Protein AF-A0A1I4BFG3-F1 (afdb_monomer)

Structure (mmCIF, N/CA/C/O backbone):
data_AF-A0A1I4BFG3-F1
#
_entry.id   AF-A0A1I4BFG3-F1
#
loop_
_atom_site.group_PDB
_atom_site.id
_atom_site.type_symbol
_atom_site.label_atom_id
_atom_site.label_alt_id
_atom_site.label_comp_id
_atom_site.label_asym_id
_atom_site.label_entity_id
_atom_site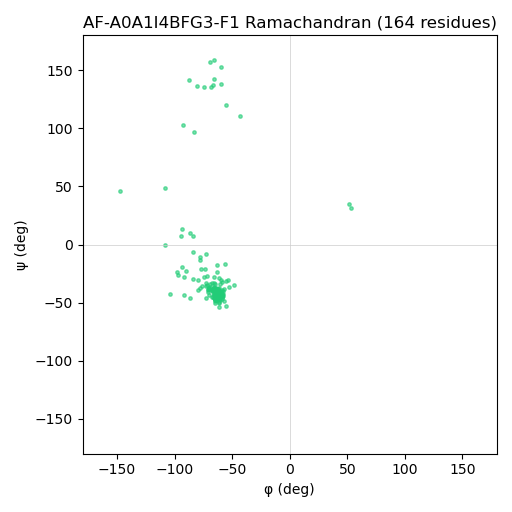.label_seq_id
_atom_site.pdbx_PDB_ins_code
_atom_site.Cartn_x
_atom_site.Cartn_y
_atom_site.Cartn_z
_atom_site.occupancy
_atom_site.B_iso_or_equiv
_atom_site.auth_seq_id
_atom_site.auth_comp_id
_atom_site.auth_asym_id
_atom_site.auth_atom_id
_atom_site.pdbx_PDB_model_num
ATOM 1 N N . MET A 1 1 ? -2.618 -0.989 -32.686 1.00 40.91 1 MET A N 1
ATOM 2 C CA . MET A 1 1 ? -2.581 -0.037 -31.549 1.00 40.91 1 MET A CA 1
ATOM 3 C C . MET A 1 1 ? -3.404 -0.470 -30.316 1.00 40.91 1 MET A C 1
ATOM 5 O O . MET A 1 1 ? -3.533 0.321 -29.397 1.00 40.91 1 MET A O 1
ATOM 9 N N . GLY A 1 2 ? -3.912 -1.712 -30.217 1.00 39.34 2 GLY A N 1
ATOM 10 C CA . GLY A 1 2 ? -4.729 -2.151 -29.061 1.00 39.34 2 GLY A CA 1
ATOM 11 C C . GLY A 1 2 ? -3.980 -2.844 -27.907 1.00 39.34 2 GLY A C 1
ATOM 12 O O . GLY A 1 2 ? -4.489 -2.885 -26.792 1.00 39.34 2 GLY A O 1
ATOM 13 N N . GLY A 1 3 ? -2.771 -3.372 -28.137 1.00 38.62 3 GLY A N 1
ATOM 14 C CA . GLY A 1 3 ? -2.054 -4.191 -27.142 1.00 38.62 3 GLY A CA 1
ATOM 15 C C . GLY A 1 3 ? -1.400 -3.405 -25.999 1.00 38.62 3 GLY A C 1
ATOM 16 O O . GLY A 1 3 ? -1.424 -3.846 -24.854 1.00 38.62 3 GLY A O 1
ATOM 17 N N . VAL A 1 4 ? -0.878 -2.206 -26.277 1.00 40.75 4 VAL A N 1
ATOM 18 C CA . VAL A 1 4 ? -0.156 -1.384 -25.283 1.00 40.75 4 VAL A CA 1
ATOM 19 C C . VAL A 1 4 ? -1.114 -0.794 -24.238 1.00 40.75 4 VAL A C 1
ATOM 21 O O . VAL A 1 4 ? -0.800 -0.756 -23.051 1.00 40.75 4 VAL A O 1
ATOM 24 N N . LEU A 1 5 ? -2.339 -0.441 -24.648 1.00 38.16 5 LEU A N 1
ATOM 25 C CA . LEU A 1 5 ? -3.401 0.023 -23.746 1.00 38.16 5 LEU A CA 1
ATOM 26 C C . LEU A 1 5 ? -3.901 -1.087 -22.804 1.00 38.16 5 LEU A C 1
ATOM 28 O O . LEU A 1 5 ? -4.255 -0.810 -21.657 1.00 38.16 5 LEU A O 1
ATOM 32 N N . CYS A 1 6 ? -3.904 -2.344 -23.260 1.00 37.91 6 CYS A N 1
ATOM 33 C CA . CYS A 1 6 ? -4.274 -3.494 -22.433 1.00 37.91 6 CYS A CA 1
ATOM 34 C C . CYS A 1 6 ? -3.196 -3.787 -21.375 1.00 37.91 6 CYS A C 1
ATOM 36 O O . CYS A 1 6 ? -3.518 -3.993 -20.204 1.00 37.91 6 CYS A O 1
ATOM 38 N N . PHE A 1 7 ? -1.917 -3.684 -21.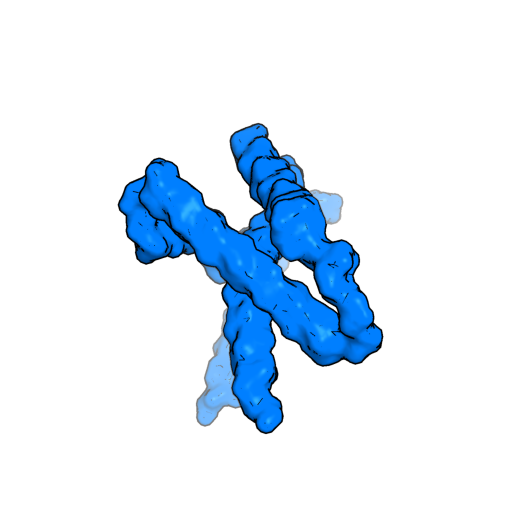756 1.00 39.81 7 PHE A N 1
ATOM 39 C CA . PHE A 1 7 ? -0.794 -3.845 -20.832 1.00 39.81 7 PHE A CA 1
ATOM 40 C C . PHE A 1 7 ? -0.773 -2.737 -19.769 1.00 39.81 7 PHE A C 1
ATOM 42 O O . PHE A 1 7 ? -0.700 -3.043 -18.584 1.00 39.81 7 PHE A O 1
ATOM 49 N N . CYS A 1 8 ? -0.966 -1.466 -20.154 1.00 39.00 8 CYS A N 1
ATOM 50 C CA . CYS A 1 8 ? -1.116 -0.364 -19.196 1.00 39.00 8 CYS A CA 1
ATOM 51 C C . CYS A 1 8 ? -2.294 -0.571 -18.235 1.00 39.00 8 CYS A C 1
ATOM 53 O O . CYS A 1 8 ? -2.152 -0.280 -17.054 1.00 39.00 8 CYS A O 1
ATOM 55 N N . ARG A 1 9 ? -3.438 -1.106 -18.687 1.00 37.53 9 ARG A N 1
ATOM 56 C CA . ARG A 1 9 ? -4.596 -1.376 -17.812 1.00 37.53 9 ARG A CA 1
ATOM 57 C C . ARG A 1 9 ? -4.331 -2.467 -16.776 1.00 37.53 9 ARG A C 1
ATOM 59 O O . ARG A 1 9 ? -4.752 -2.313 -15.632 1.00 37.53 9 ARG A O 1
ATOM 66 N N . ILE A 1 10 ? -3.629 -3.536 -17.145 1.00 44.56 10 ILE A N 1
ATOM 67 C CA . ILE A 1 10 ? -3.244 -4.607 -16.212 1.00 44.56 10 ILE A CA 1
ATOM 68 C C . ILE A 1 10 ? -2.178 -4.094 -15.241 1.00 44.56 10 ILE A C 1
ATOM 70 O O . ILE A 1 10 ? -2.296 -4.295 -14.036 1.00 44.56 10 ILE A O 1
ATOM 74 N N . PHE A 1 11 ? -1.188 -3.355 -15.748 1.00 45.22 11 PHE A N 1
ATOM 75 C CA . PHE A 1 11 ? -0.108 -2.797 -14.941 1.00 45.22 11 PHE A CA 1
ATOM 76 C C . PHE A 1 11 ? -0.616 -1.769 -13.931 1.00 45.22 11 PHE A C 1
ATOM 78 O O . PHE A 1 11 ? -0.283 -1.840 -12.752 1.00 45.22 11 PHE A O 1
ATOM 85 N N . ILE A 1 12 ? -1.501 -0.871 -14.369 1.00 44.28 12 ILE A N 1
ATOM 86 C CA . ILE A 1 12 ? -2.215 0.060 -13.498 1.00 44.28 12 ILE A CA 1
ATOM 87 C C . ILE A 1 12 ? -3.098 -0.711 -12.524 1.00 44.28 12 ILE A C 1
ATOM 89 O O . ILE A 1 12 ? -3.126 -0.334 -11.372 1.00 44.28 12 ILE A O 1
ATOM 93 N N . SER A 1 13 ? -3.758 -1.805 -12.906 1.00 36.47 13 SER A N 1
ATOM 94 C CA . SER A 1 13 ? -4.603 -2.561 -11.969 1.00 36.47 13 SER A CA 1
ATOM 95 C C . SER A 1 13 ? -3.805 -3.311 -10.898 1.00 36.47 13 SER A C 1
ATOM 97 O O . SER A 1 13 ? -4.237 -3.327 -9.755 1.00 36.47 13 SER A O 1
ATOM 99 N N . VAL A 1 14 ? -2.635 -3.880 -11.212 1.00 44.69 14 VAL A N 1
ATOM 100 C CA . VAL A 1 14 ? -1.771 -4.591 -10.240 1.00 44.69 14 VAL A CA 1
ATOM 101 C C . VAL A 1 14 ? -0.954 -3.614 -9.388 1.00 44.69 14 VAL A C 1
ATOM 103 O O . VAL A 1 14 ? -0.813 -3.803 -8.175 1.00 44.69 14 VAL A O 1
ATOM 106 N N . PHE A 1 15 ? -0.458 -2.534 -9.998 1.00 45.94 15 PHE A N 1
ATOM 107 C CA . PHE A 1 15 ? 0.198 -1.444 -9.282 1.00 45.94 15 PHE A CA 1
ATOM 108 C C . PHE A 1 15 ? -0.806 -0.705 -8.398 1.00 45.94 15 PHE A C 1
ATOM 110 O O . PHE A 1 15 ? -0.526 -0.515 -7.223 1.00 45.94 15 PHE A O 1
ATOM 117 N N . LEU A 1 16 ? -2.006 -0.383 -8.903 1.00 42.09 16 LEU A N 1
ATOM 118 C CA . LEU A 1 16 ? -3.104 0.147 -8.094 1.00 42.09 16 LEU A CA 1
ATOM 119 C C . LEU A 1 16 ? -3.612 -0.874 -7.095 1.00 42.09 16 LEU A C 1
ATOM 121 O O . LEU A 1 16 ? -4.093 -0.430 -6.080 1.00 42.09 16 LEU A O 1
ATOM 125 N N . PHE A 1 17 ? -3.533 -2.189 -7.297 1.00 44.03 17 PHE A N 1
ATOM 126 C CA . PHE A 1 17 ? -3.917 -3.135 -6.244 1.00 44.03 17 PHE A CA 1
ATOM 127 C C . PHE A 1 17 ? -2.962 -3.005 -5.054 1.00 44.03 17 PHE A C 1
ATOM 129 O O . PHE A 1 17 ? -3.414 -2.758 -3.942 1.00 44.03 17 PHE A O 1
ATOM 136 N N . ASN A 1 18 ? -1.646 -3.004 -5.294 1.00 46.97 18 ASN A N 1
ATOM 137 C CA . ASN A 1 18 ? -0.654 -2.694 -4.256 1.00 46.97 18 ASN A CA 1
ATOM 138 C C . ASN A 1 18 ? -0.849 -1.282 -3.679 1.00 46.97 18 ASN A C 1
ATOM 140 O O . ASN A 1 18 ? -0.807 -1.092 -2.468 1.00 46.97 18 ASN A O 1
ATOM 144 N N . PHE A 1 19 ? -1.143 -0.292 -4.524 1.00 46.62 19 PHE A N 1
ATOM 145 C CA . PHE A 1 19 ? -1.383 1.084 -4.098 1.00 46.62 19 PHE A CA 1
ATOM 146 C C . PHE A 1 19 ? -2.720 1.254 -3.368 1.00 46.62 19 PHE A C 1
ATOM 148 O O . PHE A 1 19 ? -2.833 2.134 -2.537 1.00 46.62 19 PHE A O 1
ATOM 155 N N . LYS A 1 20 ? -3.727 0.419 -3.627 1.00 41.00 20 LYS A N 1
ATOM 156 C CA . LYS A 1 20 ? -5.062 0.427 -3.011 1.00 41.00 20 LYS A CA 1
ATOM 157 C C . LYS A 1 20 ? -5.047 -0.327 -1.688 1.00 41.00 20 LYS A C 1
ATOM 159 O O . LYS A 1 20 ? -5.734 0.091 -0.771 1.00 41.00 20 LYS A O 1
ATOM 164 N N . VAL A 1 21 ? -4.184 -1.334 -1.544 1.00 50.22 21 VAL A N 1
ATOM 165 C CA . VAL A 1 21 ? -3.780 -1.907 -0.248 1.00 50.22 21 VAL A CA 1
ATOM 166 C C . VAL A 1 21 ? -3.049 -0.854 0.597 1.00 50.22 21 VAL A C 1
ATOM 168 O O . VAL A 1 21 ? -3.379 -0.654 1.767 1.00 50.22 21 VAL A O 1
ATOM 171 N N . VAL A 1 22 ? -2.121 -0.098 -0.005 1.00 51.59 22 VAL A N 1
ATOM 172 C CA . VAL A 1 22 ? -1.448 1.030 0.664 1.00 51.59 22 VAL A CA 1
ATOM 173 C C . VAL A 1 22 ? -2.437 2.154 0.995 1.00 51.59 22 VAL A C 1
ATOM 175 O O . VAL A 1 22 ? -2.426 2.643 2.118 1.00 51.59 22 VAL A O 1
ATOM 178 N N . ILE A 1 23 ? -3.341 2.525 0.082 1.00 46.62 23 ILE A N 1
ATOM 179 C CA . ILE A 1 23 ? -4.373 3.544 0.315 1.00 46.62 23 ILE A CA 1
ATOM 180 C C . ILE A 1 23 ? -5.366 3.068 1.373 1.00 46.62 23 ILE A C 1
ATOM 182 O O . ILE A 1 23 ? -5.718 3.874 2.212 1.00 46.62 23 ILE A O 1
ATOM 186 N N . SER A 1 24 ? -5.771 1.796 1.416 1.00 46.78 24 SER A N 1
ATOM 187 C CA . SER A 1 24 ? -6.646 1.270 2.478 1.00 46.78 24 SER A CA 1
ATOM 188 C C . SER A 1 24 ? -5.968 1.348 3.856 1.00 46.78 24 SER A C 1
ATOM 190 O O . SER A 1 24 ? -6.569 1.802 4.829 1.00 46.78 24 SER A O 1
ATOM 192 N N . THR A 1 25 ? -4.655 1.086 3.922 1.00 49.00 25 THR A N 1
ATOM 193 C CA . THR A 1 25 ? -3.837 1.349 5.126 1.00 49.00 25 THR A CA 1
ATOM 194 C C . THR A 1 25 ? -3.757 2.856 5.451 1.00 49.00 25 THR A C 1
ATOM 196 O O . THR A 1 25 ? -3.757 3.253 6.613 1.00 49.00 25 THR A O 1
ATOM 199 N N . VAL A 1 26 ? -3.743 3.728 4.435 1.00 46.34 26 VAL A N 1
ATOM 200 C CA . VAL A 1 26 ? -3.819 5.194 4.590 1.00 46.34 26 VAL A CA 1
ATOM 201 C C . VAL A 1 26 ? -5.244 5.681 4.901 1.00 46.34 26 VAL A C 1
ATOM 203 O O . VAL A 1 26 ? -5.403 6.751 5.466 1.00 46.34 26 VAL A O 1
ATOM 206 N N . VAL A 1 27 ? -6.302 4.929 4.609 1.00 45.25 27 VAL A N 1
ATOM 207 C CA . VAL A 1 27 ? -7.666 5.279 5.031 1.00 45.25 27 VAL A CA 1
ATOM 208 C C . VAL A 1 27 ? -7.851 4.929 6.508 1.00 45.25 27 VAL A C 1
ATOM 210 O O . VAL A 1 27 ? -8.374 5.763 7.243 1.00 45.25 27 VAL A O 1
ATOM 213 N N . LYS A 1 28 ? -7.274 3.812 6.992 1.00 48.25 28 LYS A N 1
ATOM 214 C CA . LYS A 1 28 ? -7.094 3.570 8.443 1.00 48.25 28 LYS A CA 1
ATOM 215 C C . LYS A 1 28 ? -6.352 4.727 9.137 1.00 48.25 28 LYS A C 1
ATOM 217 O O . LYS A 1 28 ? -6.652 5.053 10.278 1.00 48.25 28 LYS A O 1
ATOM 222 N N . LYS A 1 29 ? -5.452 5.423 8.429 1.00 45.56 29 LYS A N 1
ATOM 223 C CA . LYS A 1 29 ? -4.735 6.621 8.912 1.00 45.56 29 LYS A CA 1
ATOM 224 C C . LYS A 1 29 ? -5.645 7.819 9.222 1.00 45.56 29 LYS A C 1
ATOM 226 O O . LYS A 1 29 ? -5.199 8.716 9.916 1.00 45.56 29 LYS A O 1
ATOM 231 N N . TYR A 1 30 ? -6.892 7.901 8.756 1.00 46.81 30 TYR A N 1
ATOM 232 C CA . TYR A 1 30 ? -7.775 8.986 9.227 1.00 46.81 30 TYR A CA 1
ATOM 233 C C . TYR A 1 30 ? -8.256 8.773 10.674 1.00 46.81 30 TYR A C 1
ATOM 235 O O . TYR A 1 30 ? -8.777 9.703 11.280 1.00 46.81 30 TYR A O 1
ATOM 243 N N . LEU A 1 31 ? -7.974 7.603 11.258 1.00 50.06 31 LEU A N 1
ATOM 244 C CA . LEU A 1 31 ? -8.133 7.285 12.675 1.00 50.06 31 LEU A CA 1
ATOM 245 C C . LEU A 1 31 ? -6.751 7.178 13.366 1.00 50.06 31 LEU A C 1
ATOM 247 O O . LEU A 1 31 ? -6.456 6.204 14.046 1.00 50.06 31 LEU A O 1
ATOM 251 N N . ILE A 1 32 ? -5.856 8.161 13.169 1.00 51.09 32 ILE A N 1
ATOM 252 C CA . ILE A 1 32 ? -4.486 8.195 13.753 1.00 51.09 32 ILE A CA 1
ATOM 253 C C . ILE A 1 32 ? -4.465 8.084 15.293 1.00 51.09 32 ILE A C 1
ATOM 255 O O . ILE A 1 32 ? -3.421 7.801 15.874 1.00 51.09 32 ILE A O 1
ATOM 259 N N . ILE A 1 33 ? -5.587 8.314 15.971 1.00 56.75 33 ILE A N 1
ATOM 260 C CA . ILE A 1 33 ? -5.613 8.610 17.409 1.00 56.75 33 ILE A CA 1
ATOM 261 C C . ILE A 1 33 ? -5.432 7.343 18.280 1.00 56.75 33 ILE A C 1
ATOM 263 O O . ILE A 1 33 ? -5.180 7.461 19.474 1.00 56.75 33 ILE A O 1
ATOM 267 N N . SER A 1 34 ? -5.486 6.132 17.707 1.00 62.09 34 SER A N 1
ATOM 268 C CA . SER A 1 34 ? -5.426 4.877 18.480 1.00 62.09 34 SER A CA 1
ATOM 269 C C . SER A 1 34 ? -4.736 3.707 17.755 1.00 62.09 34 SER A C 1
ATOM 271 O O . SER A 1 34 ? -5.279 2.604 17.720 1.00 62.09 34 SER A O 1
ATOM 273 N N . LEU A 1 35 ? -3.573 3.926 17.134 1.00 68.75 35 LEU A N 1
ATOM 274 C CA . LEU A 1 35 ? -2.762 2.825 16.582 1.00 68.75 35 LEU A CA 1
ATOM 275 C C . LEU A 1 35 ? -1.820 2.269 17.652 1.00 68.75 35 LEU A C 1
ATOM 277 O O . LEU A 1 35 ? -1.245 3.041 18.423 1.00 68.75 35 LEU A O 1
ATOM 281 N N . SER A 1 36 ? -1.629 0.948 17.677 1.00 79.81 36 SER A N 1
ATOM 282 C CA . SER A 1 36 ? -0.622 0.337 18.553 1.00 79.81 36 SER A CA 1
ATOM 283 C C . SER A 1 36 ? 0.798 0.675 18.076 1.00 79.81 36 SER A C 1
ATOM 285 O O . SER A 1 36 ? 1.023 0.982 16.900 1.00 79.81 36 SER A O 1
ATOM 287 N N . GLU A 1 37 ? 1.787 0.610 18.973 1.00 83.25 37 GLU A N 1
ATOM 288 C CA . GLU A 1 37 ? 3.192 0.873 18.624 1.00 83.25 37 GLU A CA 1
ATOM 289 C C . GLU A 1 37 ? 3.686 -0.053 17.499 1.00 83.25 37 GLU A C 1
ATOM 291 O O . GLU A 1 37 ? 4.387 0.380 16.579 1.00 83.25 37 GLU A O 1
ATOM 296 N N . GLU A 1 38 ? 3.258 -1.315 17.509 1.00 81.69 38 GLU A N 1
ATOM 297 C CA . GLU A 1 38 ? 3.584 -2.290 16.471 1.00 81.69 38 GLU A CA 1
ATOM 298 C C . GLU A 1 38 ? 2.986 -1.911 15.112 1.00 81.69 38 GLU A C 1
ATOM 300 O O . GLU A 1 38 ? 3.674 -1.998 14.091 1.00 81.69 38 GLU A O 1
ATOM 305 N N . GLU A 1 39 ? 1.731 -1.459 15.075 1.00 76.75 39 GLU A N 1
ATOM 306 C CA . GLU A 1 39 ? 1.066 -1.032 13.838 1.00 76.75 39 GLU A CA 1
ATOM 307 C C . GLU A 1 39 ? 1.732 0.213 13.241 1.00 76.75 39 GLU A C 1
ATOM 309 O O . GLU A 1 39 ? 1.882 0.330 12.015 1.00 76.75 39 GLU A O 1
ATOM 314 N N . ILE A 1 40 ? 2.196 1.123 14.102 1.00 80.75 40 ILE A N 1
ATOM 315 C CA . ILE A 1 40 ? 2.978 2.294 13.705 1.00 80.75 40 ILE A CA 1
ATOM 316 C C . ILE A 1 40 ? 4.276 1.839 13.028 1.00 80.75 40 ILE A C 1
ATOM 318 O O . ILE A 1 40 ? 4.539 2.227 11.884 1.00 80.75 40 ILE A O 1
ATOM 322 N N . ILE A 1 41 ? 5.064 0.975 13.678 1.00 84.25 41 ILE A N 1
ATOM 323 C CA . ILE A 1 41 ? 6.337 0.470 13.136 1.00 84.25 41 ILE A CA 1
ATOM 324 C C . ILE A 1 41 ? 6.120 -0.248 11.796 1.00 84.25 41 ILE A C 1
ATOM 326 O O . ILE A 1 41 ? 6.839 0.014 10.826 1.00 84.25 41 ILE A O 1
ATOM 330 N N . GLN A 1 42 ? 5.097 -1.101 11.695 1.00 79.75 42 GLN A N 1
ATOM 331 C CA . GLN A 1 42 ? 4.763 -1.803 10.452 1.00 79.75 42 GLN A CA 1
ATOM 332 C C . GLN A 1 42 ? 4.389 -0.835 9.323 1.00 79.75 42 GLN A C 1
ATOM 334 O O . GLN A 1 42 ? 4.841 -0.995 8.185 1.00 79.75 42 GLN A O 1
ATOM 339 N N . THR A 1 43 ? 3.604 0.200 9.626 1.00 76.81 43 THR A N 1
ATOM 340 C CA . THR A 1 43 ? 3.211 1.229 8.654 1.00 76.81 43 THR A CA 1
ATOM 341 C C . THR A 1 43 ? 4.423 2.006 8.140 1.00 76.81 43 THR A C 1
ATOM 343 O O . THR A 1 43 ? 4.553 2.238 6.932 1.00 76.81 43 THR A O 1
ATOM 346 N N . TYR A 1 44 ? 5.357 2.357 9.027 1.00 81.44 44 TYR A N 1
ATOM 347 C CA . TYR A 1 44 ? 6.616 2.992 8.636 1.00 81.44 44 TYR A CA 1
ATOM 348 C C . TYR A 1 44 ? 7.487 2.078 7.769 1.00 81.44 44 TYR A C 1
ATOM 350 O O . TYR A 1 44 ? 8.027 2.540 6.760 1.00 81.44 44 TYR A O 1
ATOM 358 N N . GLY A 1 45 ? 7.560 0.785 8.091 1.00 78.44 45 GLY A N 1
ATOM 359 C CA . GLY A 1 45 ? 8.247 -0.209 7.264 1.00 78.44 45 GLY A CA 1
ATOM 360 C C . GLY A 1 45 ? 7.665 -0.300 5.849 1.00 78.44 45 GLY A C 1
ATOM 361 O O . GLY A 1 45 ? 8.406 -0.252 4.865 1.00 78.44 45 GLY A O 1
ATOM 362 N N . LYS A 1 46 ? 6.330 -0.336 5.721 1.00 77.44 46 LYS A N 1
ATOM 363 C CA . LYS A 1 46 ? 5.637 -0.340 4.418 1.00 77.44 46 LYS A CA 1
ATOM 364 C C . LYS A 1 46 ? 5.949 0.912 3.592 1.00 77.44 46 LYS A C 1
ATOM 366 O O . LYS A 1 46 ? 6.205 0.796 2.395 1.00 77.44 46 LYS A O 1
ATOM 371 N N . ARG A 1 47 ? 5.983 2.098 4.214 1.00 81.88 47 ARG A N 1
ATOM 372 C CA . ARG A 1 47 ? 6.362 3.353 3.537 1.00 81.88 47 ARG A CA 1
ATOM 373 C C . ARG A 1 47 ? 7.809 3.313 3.050 1.00 81.88 47 ARG A C 1
ATOM 375 O O . ARG A 1 47 ? 8.074 3.638 1.896 1.00 81.88 47 ARG A O 1
ATOM 382 N N . TRP A 1 48 ? 8.730 2.896 3.915 1.00 88.56 48 TRP A N 1
ATOM 383 C CA . TRP A 1 48 ? 10.152 2.819 3.586 1.00 88.56 48 TRP A CA 1
ATOM 384 C C . TRP A 1 48 ? 10.427 1.853 2.428 1.00 88.56 48 TRP A C 1
ATOM 386 O O . TRP A 1 48 ? 11.227 2.151 1.543 1.00 88.56 48 TRP A O 1
ATOM 396 N N . ASN A 1 49 ? 9.705 0.731 2.359 1.00 78.19 49 ASN A N 1
ATOM 397 C CA . ASN A 1 49 ? 9.826 -0.216 1.249 1.00 78.19 49 ASN A CA 1
ATOM 398 C C . ASN A 1 49 ? 9.521 0.415 -0.120 1.00 78.19 49 ASN A C 1
ATOM 400 O O . ASN A 1 49 ? 10.150 0.044 -1.111 1.00 78.19 49 ASN A O 1
ATOM 404 N N . ILE A 1 50 ? 8.623 1.405 -0.190 1.00 83.31 50 ILE A N 1
ATOM 405 C CA . ILE A 1 50 ? 8.355 2.156 -1.430 1.00 83.31 50 ILE A CA 1
ATOM 406 C C . ILE A 1 50 ? 9.586 2.981 -1.838 1.00 83.31 50 ILE A C 1
ATOM 408 O O . ILE A 1 50 ? 9.935 3.046 -3.018 1.00 83.31 50 ILE A O 1
ATOM 412 N N . GLU A 1 51 ? 10.289 3.582 -0.879 1.00 86.88 51 GLU A N 1
ATOM 413 C CA . GLU A 1 51 ? 11.529 4.314 -1.154 1.00 86.88 51 GLU A CA 1
ATOM 414 C C . GLU A 1 51 ? 12.632 3.372 -1.646 1.00 86.88 51 GLU A C 1
ATOM 416 O O . GLU A 1 51 ? 13.315 3.675 -2.628 1.00 86.88 51 GLU A O 1
ATOM 421 N N . VAL A 1 52 ? 12.765 2.197 -1.023 1.00 86.44 52 VAL A N 1
ATOM 422 C CA . VAL A 1 52 ? 13.704 1.153 -1.458 1.00 86.44 52 VAL A CA 1
ATOM 423 C C . VAL A 1 52 ? 13.375 0.678 -2.878 1.00 86.44 52 VAL A C 1
ATOM 425 O O . VAL A 1 52 ? 14.284 0.569 -3.701 1.00 86.44 52 VAL A O 1
ATOM 428 N N . PHE A 1 53 ? 12.094 0.488 -3.210 1.00 86.12 53 PHE A N 1
ATOM 429 C CA . PHE A 1 53 ? 11.645 0.188 -4.574 1.00 86.12 53 PHE A CA 1
ATOM 430 C C . PHE A 1 53 ? 12.129 1.241 -5.579 1.00 86.12 53 PHE A C 1
ATOM 432 O O . PHE A 1 53 ? 12.786 0.904 -6.570 1.00 86.12 53 PHE A O 1
ATOM 439 N N . PHE A 1 54 ? 11.871 2.526 -5.315 1.00 86.69 54 PHE A N 1
ATOM 440 C CA . PHE A 1 54 ? 12.306 3.596 -6.214 1.00 86.69 54 PHE A CA 1
ATOM 441 C C . PHE A 1 54 ? 13.829 3.728 -6.273 1.00 86.69 54 PHE A C 1
ATOM 443 O O . PHE A 1 54 ? 14.373 4.037 -7.336 1.00 86.69 54 PHE A O 1
ATOM 450 N N . LYS A 1 55 ? 14.534 3.457 -5.171 1.00 89.88 55 LYS A N 1
ATOM 451 C CA . LYS A 1 55 ? 15.999 3.419 -5.140 1.00 89.88 55 LYS A CA 1
ATOM 452 C C . LYS A 1 55 ? 16.534 2.333 -6.071 1.00 89.88 55 LYS A C 1
ATOM 454 O O . LYS A 1 55 ? 17.430 2.621 -6.864 1.00 89.88 55 LYS A O 1
ATOM 459 N N . ILE A 1 56 ? 15.975 1.124 -6.028 1.00 89.44 56 ILE A N 1
ATOM 460 C CA . ILE A 1 56 ? 16.376 0.008 -6.900 1.00 89.44 56 ILE A CA 1
ATOM 461 C C . ILE A 1 56 ? 16.060 0.335 -8.362 1.00 89.44 56 ILE A C 1
ATOM 463 O O . ILE A 1 56 ? 16.942 0.228 -9.213 1.00 89.44 56 ILE A O 1
ATOM 467 N N . CYS A 1 57 ? 14.854 0.826 -8.655 1.00 89.62 57 CYS A N 1
ATOM 468 C CA . CYS A 1 57 ? 14.470 1.177 -10.023 1.00 89.62 57 CYS A CA 1
ATOM 469 C C . CYS A 1 57 ? 15.388 2.246 -10.634 1.00 89.62 57 CYS A C 1
ATOM 471 O O . CYS A 1 57 ? 15.818 2.116 -11.778 1.00 89.62 57 CYS A O 1
ATOM 473 N N . LYS A 1 58 ? 15.736 3.292 -9.875 1.00 88.44 58 LYS A N 1
ATOM 474 C CA . LYS A 1 58 ? 16.613 4.368 -10.363 1.00 88.44 58 LYS A CA 1
ATOM 475 C C . LYS A 1 58 ? 18.072 3.936 -10.489 1.00 88.44 58 LYS A C 1
ATOM 477 O O . LYS A 1 58 ? 18.701 4.251 -11.493 1.00 88.44 58 LYS A O 1
ATOM 482 N N . SER A 1 59 ? 18.612 3.258 -9.475 1.00 87.81 59 SER A N 1
ATOM 483 C CA . SER A 1 59 ? 20.050 2.956 -9.405 1.00 87.81 59 SER A CA 1
ATOM 484 C C . SER A 1 59 ? 20.442 1.673 -10.135 1.00 87.81 59 SER A C 1
ATOM 486 O O . SER A 1 59 ? 21.411 1.683 -10.886 1.00 87.81 59 SER A O 1
ATOM 488 N N . GLN A 1 60 ? 19.690 0.587 -9.942 1.00 87.06 60 GLN A N 1
ATOM 489 C CA . GLN A 1 60 ? 20.033 -0.742 -10.462 1.00 87.06 60 GLN A CA 1
ATOM 490 C C . GLN A 1 60 ? 19.415 -0.980 -11.838 1.00 87.06 60 GLN A C 1
ATOM 492 O O . GLN A 1 60 ? 20.085 -1.459 -12.745 1.00 87.06 60 GLN A O 1
ATOM 497 N N . LEU A 1 61 ? 18.146 -0.595 -12.007 1.00 87.31 61 LEU A N 1
ATOM 498 C CA . LEU A 1 61 ? 17.414 -0.756 -13.270 1.00 87.31 61 LEU A CA 1
ATOM 499 C C . LEU A 1 61 ? 17.460 0.497 -14.155 1.00 87.31 61 LEU A C 1
ATOM 501 O O . LEU A 1 61 ? 16.785 0.548 -15.178 1.00 87.31 61 LEU A O 1
ATOM 505 N N . LYS A 1 62 ? 18.256 1.503 -13.760 1.00 87.12 62 LYS A N 1
ATOM 506 C CA . LYS A 1 62 ? 18.606 2.684 -14.564 1.00 87.12 62 LYS A CA 1
ATOM 507 C C . LYS A 1 62 ? 17.414 3.428 -15.178 1.00 87.12 62 LYS A C 1
ATOM 509 O O . LYS A 1 62 ? 17.538 4.039 -16.241 1.00 87.12 62 LYS A O 1
ATOM 514 N N . LEU A 1 63 ? 16.296 3.468 -14.451 1.00 84.75 63 LEU A N 1
ATOM 515 C CA . LEU A 1 63 ? 15.045 4.110 -14.871 1.00 84.75 63 LEU A CA 1
ATOM 516 C C . LEU A 1 63 ? 15.236 5.536 -15.420 1.00 84.75 63 LEU A C 1
ATOM 518 O O . LEU A 1 63 ? 14.507 5.973 -16.303 1.00 84.75 63 LEU A O 1
ATOM 522 N N . THR A 1 64 ? 16.195 6.287 -14.870 1.00 79.62 64 THR A N 1
ATOM 523 C CA . THR A 1 64 ? 16.446 7.687 -15.244 1.00 79.62 64 THR A CA 1
ATOM 524 C C . THR A 1 64 ? 17.573 7.850 -16.266 1.00 79.62 64 THR A C 1
ATOM 526 O O . THR A 1 64 ? 17.579 8.835 -16.996 1.00 79.62 64 THR A O 1
ATOM 529 N N . SER A 1 65 ? 18.538 6.929 -16.332 1.00 77.12 65 SER A N 1
ATOM 530 C CA . SER A 1 65 ? 19.750 7.115 -17.143 1.00 77.12 65 SER A CA 1
ATOM 531 C C . SER A 1 65 ? 19.701 6.442 -18.518 1.00 77.12 65 SER A C 1
ATOM 533 O O . SER A 1 65 ? 20.401 6.901 -19.423 1.00 77.12 65 SER A O 1
ATOM 535 N N . GLU A 1 66 ? 18.883 5.400 -18.712 1.00 76.56 66 GLU A N 1
ATOM 536 C CA . GLU A 1 66 ? 18.795 4.688 -20.000 1.00 76.56 66 GLU A CA 1
ATOM 537 C C . GLU A 1 66 ? 17.715 5.234 -20.945 1.00 76.56 66 GLU A C 1
ATOM 539 O O . GLU A 1 66 ? 17.882 5.188 -22.166 1.00 76.56 66 GLU A O 1
ATOM 544 N N . CYS A 1 67 ? 16.636 5.822 -20.424 1.00 77.12 67 CYS A N 1
ATOM 545 C CA . CYS A 1 67 ? 15.578 6.377 -21.263 1.00 77.12 67 CYS A CA 1
ATOM 546 C C . CYS A 1 67 ? 15.914 7.792 -21.748 1.00 77.12 67 CYS A C 1
ATOM 548 O O . CYS A 1 67 ? 15.642 8.780 -21.072 1.00 77.12 67 CYS A O 1
ATOM 550 N N . ARG A 1 68 ? 16.454 7.896 -22.967 1.00 80.81 68 ARG A N 1
ATOM 551 C CA . ARG A 1 68 ? 16.647 9.174 -23.688 1.00 80.81 68 ARG A CA 1
ATOM 552 C C . ARG A 1 68 ? 15.488 9.521 -24.627 1.00 80.81 68 ARG A C 1
ATOM 554 O O . ARG A 1 68 ? 15.631 10.366 -25.507 1.00 80.81 68 ARG A O 1
ATOM 561 N N . ALA A 1 69 ? 14.364 8.821 -24.498 1.00 81.56 69 ALA A N 1
ATOM 562 C CA . ALA A 1 69 ? 13.212 9.049 -25.352 1.00 81.56 69 ALA A CA 1
ATOM 563 C C . ALA A 1 69 ? 12.577 10.415 -25.055 1.00 81.56 69 ALA A C 1
ATOM 565 O O .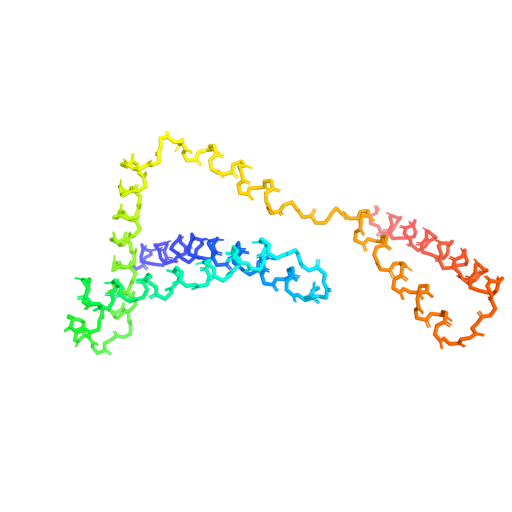 ALA A 1 69 ? 12.377 10.780 -23.900 1.00 81.56 69 ALA A O 1
ATOM 566 N N . ILE A 1 70 ? 12.245 11.150 -26.118 1.00 81.94 70 ILE A N 1
ATOM 567 C CA . ILE A 1 70 ? 11.564 12.452 -26.041 1.00 81.94 70 ILE A CA 1
ATOM 568 C C . ILE A 1 70 ? 10.036 12.262 -26.077 1.00 81.94 70 ILE A C 1
ATOM 570 O O . ILE A 1 70 ? 9.288 13.109 -25.597 1.00 81.94 70 ILE A O 1
ATOM 574 N N . SER A 1 71 ? 9.554 11.139 -26.624 1.00 88.19 71 SER A N 1
ATOM 575 C CA . SER A 1 71 ? 8.125 10.833 -26.695 1.00 88.19 71 SER A CA 1
ATOM 576 C C . SER A 1 71 ? 7.587 10.283 -25.372 1.00 88.19 71 SER A C 1
ATOM 578 O O . SER A 1 71 ? 8.181 9.396 -24.752 1.00 88.19 71 SER A O 1
ATOM 580 N N . TYR A 1 72 ? 6.414 10.779 -24.969 1.00 85.00 72 TYR A N 1
ATOM 581 C CA . TYR A 1 72 ? 5.738 10.346 -23.744 1.00 85.00 72 TYR A CA 1
ATOM 582 C C . TYR A 1 72 ? 5.401 8.851 -23.760 1.00 85.00 72 TYR A C 1
ATOM 584 O O . TYR A 1 72 ? 5.667 8.171 -22.775 1.00 85.00 72 TYR A O 1
ATOM 592 N N . ASP A 1 73 ? 4.928 8.309 -24.886 1.00 85.50 73 ASP A N 1
ATOM 593 C CA . ASP A 1 73 ? 4.593 6.881 -25.002 1.00 85.50 73 ASP A CA 1
ATOM 594 C C . ASP A 1 73 ? 5.802 5.972 -24.761 1.00 85.50 73 ASP A C 1
ATOM 596 O O . ASP A 1 73 ? 5.699 4.951 -24.079 1.00 85.50 73 ASP A O 1
ATOM 600 N N . ALA A 1 74 ? 6.971 6.351 -25.285 1.00 85.94 74 ALA A N 1
ATOM 601 C CA . ALA A 1 74 ? 8.198 5.589 -25.087 1.00 85.94 74 ALA A CA 1
ATOM 602 C C . ALA A 1 74 ? 8.689 5.682 -23.637 1.00 85.94 74 ALA A C 1
ATOM 604 O O . ALA A 1 74 ? 9.141 4.684 -23.077 1.00 85.94 74 ALA A O 1
ATOM 605 N N . MET A 1 75 ? 8.549 6.851 -23.004 1.00 85.62 75 MET A N 1
ATOM 606 C CA . MET A 1 75 ? 8.879 7.033 -21.592 1.00 85.62 75 MET A CA 1
ATOM 607 C C . MET A 1 75 ? 7.952 6.207 -20.689 1.00 85.62 75 MET A C 1
ATOM 609 O O . MET A 1 75 ? 8.424 5.508 -19.794 1.00 85.62 75 MET A O 1
ATOM 613 N N . THR A 1 76 ? 6.644 6.211 -20.954 1.00 86.00 76 THR A N 1
ATOM 614 C CA . THR A 1 76 ? 5.672 5.386 -20.225 1.00 86.00 76 THR A CA 1
ATOM 615 C C . THR A 1 76 ? 5.940 3.895 -20.422 1.00 86.00 76 THR A C 1
ATOM 617 O O . THR A 1 76 ? 5.921 3.144 -19.446 1.00 86.00 76 THR A O 1
ATOM 620 N N . ALA A 1 77 ? 6.247 3.461 -21.648 1.00 88.06 77 ALA A N 1
ATOM 621 C CA . ALA A 1 77 ? 6.615 2.075 -21.922 1.00 88.06 77 ALA A CA 1
ATOM 622 C C . ALA A 1 77 ? 7.890 1.665 -21.166 1.00 88.06 77 ALA A C 1
ATOM 624 O O . ALA A 1 77 ? 7.917 0.601 -20.550 1.00 88.06 77 ALA A O 1
ATOM 625 N N . HIS A 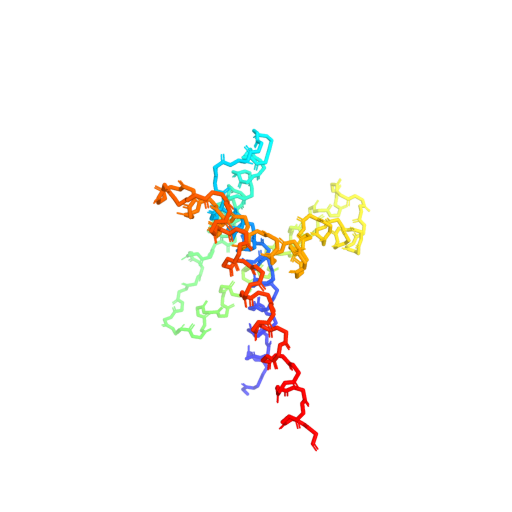1 78 ? 8.917 2.521 -21.146 1.00 86.69 78 HIS A N 1
ATOM 626 C CA . HIS A 1 78 ? 10.146 2.265 -20.397 1.00 86.69 78 HIS A CA 1
ATOM 627 C C . HIS A 1 78 ? 9.882 2.107 -18.893 1.00 86.69 78 HIS A C 1
ATOM 629 O O . HIS A 1 78 ? 10.326 1.129 -18.294 1.00 86.69 78 HIS A O 1
ATOM 635 N N . VAL A 1 79 ? 9.104 3.015 -18.292 1.00 88.62 79 VAL A N 1
ATOM 636 C CA . VAL A 1 79 ? 8.724 2.931 -16.871 1.00 88.62 79 VAL A CA 1
ATOM 637 C C . VAL A 1 79 ? 7.974 1.629 -16.579 1.00 88.62 79 VAL A C 1
ATOM 639 O O . VAL A 1 79 ? 8.298 0.938 -15.613 1.00 88.62 79 VAL A O 1
ATOM 642 N N . ALA A 1 80 ? 7.011 1.255 -17.428 1.00 88.50 80 ALA A N 1
ATOM 643 C CA . ALA A 1 80 ? 6.255 0.015 -17.267 1.00 88.50 80 ALA A CA 1
ATOM 644 C C . ALA A 1 80 ? 7.158 -1.228 -17.340 1.00 88.50 80 ALA A C 1
ATOM 646 O O . ALA A 1 80 ? 7.012 -2.143 -16.528 1.00 88.50 80 ALA A O 1
ATOM 647 N N . ILE A 1 81 ? 8.123 -1.253 -18.264 1.00 89.94 81 ILE A N 1
ATOM 648 C CA . ILE A 1 81 ? 9.086 -2.355 -18.399 1.00 89.94 81 ILE A CA 1
ATOM 649 C C . ILE A 1 81 ? 9.977 -2.450 -17.160 1.00 89.94 81 ILE A C 1
ATOM 651 O O . ILE A 1 81 ? 10.083 -3.523 -16.571 1.00 89.94 81 ILE A O 1
ATOM 655 N N . VAL A 1 82 ? 10.577 -1.341 -16.723 1.00 89.75 82 VAL A N 1
ATOM 656 C CA . VAL A 1 82 ? 11.453 -1.326 -15.541 1.00 89.75 82 VAL A CA 1
ATOM 657 C C . VAL A 1 82 ? 10.702 -1.794 -14.296 1.00 89.75 82 VAL A C 1
ATOM 659 O O . VAL A 1 82 ? 11.210 -2.617 -13.535 1.00 89.75 82 VAL A O 1
ATOM 662 N N . PHE A 1 83 ? 9.465 -1.333 -14.108 1.00 89.00 83 PHE A N 1
ATOM 663 C CA . PHE A 1 83 ? 8.641 -1.791 -12.995 1.00 89.00 83 PHE A CA 1
ATOM 664 C C . PHE A 1 83 ? 8.283 -3.274 -13.126 1.00 89.00 83 PHE A C 1
ATOM 666 O O . PHE A 1 83 ? 8.287 -3.978 -12.121 1.00 89.00 83 PHE A O 1
ATOM 673 N N . SER A 1 84 ? 8.029 -3.777 -14.338 1.00 89.19 84 SER A N 1
ATOM 674 C CA . SER A 1 84 ? 7.751 -5.204 -14.568 1.00 89.19 84 SER A CA 1
ATOM 675 C C . SER A 1 84 ? 8.945 -6.068 -14.169 1.00 89.19 84 SER A C 1
ATOM 677 O O . SER A 1 84 ? 8.783 -7.066 -13.471 1.00 89.19 84 SER A O 1
ATOM 679 N N . ILE A 1 85 ? 10.151 -5.654 -14.566 1.00 90.44 85 ILE A N 1
ATOM 680 C CA . ILE A 1 85 ? 11.401 -6.344 -14.233 1.00 90.44 85 ILE A CA 1
ATO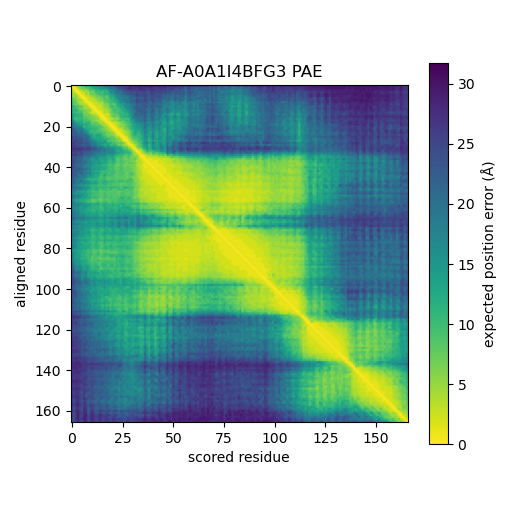M 681 C C . ILE A 1 85 ? 11.601 -6.369 -12.719 1.00 90.44 85 ILE A C 1
ATOM 683 O O . ILE A 1 85 ? 11.908 -7.421 -12.162 1.00 90.44 85 ILE A O 1
ATOM 687 N N . TYR A 1 86 ? 11.367 -5.243 -12.037 1.00 90.06 86 TYR A N 1
ATOM 688 C CA . TYR A 1 86 ? 11.415 -5.217 -10.579 1.00 90.06 86 TYR A CA 1
ATOM 689 C C . TYR A 1 86 ? 10.426 -6.207 -9.954 1.00 90.06 86 TYR A C 1
ATOM 691 O O . TYR A 1 86 ? 10.800 -6.917 -9.028 1.00 90.06 86 TYR A O 1
ATOM 699 N N . MET A 1 87 ? 9.187 -6.285 -10.450 1.00 86.62 87 MET A N 1
ATOM 700 C CA . MET A 1 87 ? 8.186 -7.201 -9.889 1.00 86.62 87 MET A CA 1
ATOM 701 C C . MET A 1 87 ? 8.609 -8.664 -10.014 1.00 86.62 87 MET A C 1
ATOM 703 O O . MET A 1 87 ? 8.423 -9.427 -9.071 1.00 86.62 87 MET A O 1
ATOM 707 N N . ILE A 1 88 ? 9.223 -9.043 -11.136 1.00 88.12 88 ILE A N 1
ATOM 708 C CA . ILE A 1 88 ? 9.766 -10.393 -11.327 1.00 88.12 88 ILE A CA 1
ATOM 709 C C . ILE A 1 88 ? 10.917 -10.645 -10.346 1.00 88.12 88 ILE A C 1
ATOM 711 O O . ILE A 1 88 ? 10.916 -11.655 -9.651 1.00 88.12 88 ILE A O 1
ATOM 715 N N . LEU A 1 89 ? 11.861 -9.707 -10.224 1.00 89.88 89 LEU A N 1
ATOM 716 C CA . LEU A 1 89 ? 12.977 -9.821 -9.278 1.00 89.88 89 LEU A CA 1
ATOM 717 C C . LEU A 1 89 ? 12.501 -9.928 -7.823 1.00 89.88 89 LEU A C 1
ATOM 719 O O . LEU A 1 89 ? 13.008 -10.746 -7.060 1.00 89.88 89 LEU A O 1
ATOM 723 N N . ALA A 1 90 ? 11.513 -9.121 -7.440 1.00 86.00 90 ALA A N 1
ATOM 724 C CA . ALA A 1 90 ? 10.920 -9.150 -6.111 1.00 86.00 90 ALA A CA 1
ATOM 725 C C . ALA A 1 90 ? 10.170 -10.465 -5.854 1.00 86.00 90 ALA A C 1
ATOM 727 O O . ALA A 1 90 ? 10.228 -10.993 -4.744 1.00 86.00 90 ALA A O 1
ATOM 728 N N . TYR A 1 91 ? 9.495 -11.011 -6.868 1.00 84.44 91 TYR A N 1
ATOM 729 C CA . TYR A 1 91 ? 8.848 -12.317 -6.787 1.00 84.44 91 TYR A CA 1
ATOM 730 C C . TYR A 1 91 ? 9.867 -13.447 -6.601 1.00 84.44 91 TYR A C 1
ATOM 732 O O . TYR A 1 91 ? 9.708 -14.251 -5.690 1.00 84.44 91 TYR A O 1
ATOM 740 N N . GLU A 1 92 ? 10.950 -13.463 -7.377 1.00 87.62 92 GLU A N 1
ATOM 741 C CA . GLU A 1 92 ? 12.026 -14.453 -7.233 1.00 87.62 92 GLU A CA 1
ATOM 742 C C . GLU A 1 92 ? 12.701 -14.361 -5.857 1.00 87.62 92 GLU A C 1
ATOM 744 O O . GLU A 1 92 ? 12.846 -15.361 -5.149 1.00 87.62 92 GLU A O 1
ATOM 749 N N . GLN A 1 93 ? 13.035 -13.144 -5.410 1.00 86.94 93 GLN A N 1
ATOM 750 C CA . GLN A 1 93 ? 13.575 -12.920 -4.068 1.00 86.94 93 GLN A CA 1
ATOM 751 C C . GLN A 1 93 ? 12.610 -13.434 -2.998 1.00 86.94 93 GLN A C 1
ATOM 753 O O . GLN A 1 93 ? 13.024 -14.098 -2.043 1.00 86.94 93 GLN A O 1
ATOM 758 N N . ARG A 1 94 ? 11.313 -13.174 -3.170 1.00 86.94 94 ARG A N 1
ATOM 759 C CA . ARG A 1 94 ? 10.287 -13.695 -2.281 1.00 86.94 94 ARG A CA 1
ATOM 760 C C . ARG A 1 94 ? 10.280 -15.218 -2.302 1.00 86.94 94 ARG A C 1
ATOM 762 O O . ARG A 1 94 ? 10.340 -15.779 -1.227 1.00 86.94 94 ARG A O 1
ATOM 769 N N . CYS A 1 95 ? 10.260 -15.886 -3.448 1.00 84.44 95 CYS A N 1
ATOM 770 C CA . CYS A 1 95 ? 10.278 -17.351 -3.512 1.00 84.44 95 CYS A CA 1
ATOM 771 C C . CYS A 1 95 ? 11.529 -17.960 -2.859 1.00 84.44 95 CYS A C 1
ATOM 773 O O . CYS A 1 95 ? 11.455 -19.044 -2.287 1.00 84.44 95 CYS A O 1
ATOM 775 N N . SER A 1 96 ? 12.664 -17.254 -2.889 1.00 87.69 96 SER A N 1
ATOM 776 C CA . SER A 1 96 ? 13.894 -17.705 -2.223 1.00 87.69 96 SER A CA 1
ATOM 777 C C . SER A 1 96 ? 13.879 -17.567 -0.692 1.00 87.69 96 SER A C 1
ATOM 779 O O . SER A 1 96 ? 14.557 -18.323 -0.003 1.00 87.69 96 SER A O 1
ATOM 781 N N . THR A 1 97 ? 13.116 -16.612 -0.149 1.00 87.50 97 THR A N 1
ATOM 782 C CA . THR A 1 97 ? 13.077 -16.301 1.299 1.00 87.50 97 THR A CA 1
ATOM 783 C C . THR A 1 97 ? 11.807 -16.846 1.970 1.00 87.50 97 THR A C 1
ATOM 785 O O . THR A 1 97 ? 11.819 -17.340 3.092 1.00 87.50 97 THR A O 1
ATOM 788 N N . ASP A 1 98 ? 10.702 -16.657 1.259 1.00 83.12 98 ASP A N 1
ATOM 789 C CA . ASP A 1 98 ? 9.290 -16.960 1.468 1.00 83.12 98 ASP A CA 1
ATOM 790 C C . ASP A 1 98 ? 8.797 -18.313 0.912 1.00 83.12 98 ASP A C 1
ATOM 792 O O . ASP A 1 98 ? 8.556 -18.360 -0.293 1.00 83.12 98 ASP A O 1
ATOM 796 N N . GLN A 1 99 ? 8.576 -19.379 1.695 1.00 83.50 99 GLN A N 1
ATOM 797 C CA . GLN A 1 99 ? 8.009 -20.633 1.143 1.00 83.50 99 GLN A CA 1
ATOM 798 C C . GLN A 1 99 ? 6.486 -20.598 0.904 1.00 83.50 99 GLN A C 1
ATOM 800 O O . GLN A 1 99 ? 5.956 -21.477 0.223 1.00 83.50 99 GLN A O 1
ATOM 805 N N . ARG A 1 100 ? 5.762 -19.606 1.442 1.00 80.38 100 ARG A N 1
ATOM 806 C CA . ARG A 1 100 ? 4.302 -19.501 1.289 1.00 80.38 100 ARG A CA 1
ATOM 807 C C . ARG A 1 100 ? 3.899 -19.222 -0.152 1.00 80.38 100 ARG A C 1
ATOM 809 O O . ARG A 1 100 ? 4.450 -18.332 -0.814 1.00 80.38 100 ARG A O 1
ATOM 816 N N . THR A 1 101 ? 2.853 -19.917 -0.587 1.00 84.12 101 THR A N 1
ATOM 817 C CA . THR A 1 101 ? 2.246 -19.753 -1.911 1.00 84.12 101 THR A CA 1
ATOM 818 C C . THR A 1 101 ? 1.601 -18.378 -2.070 1.00 84.12 101 THR A C 1
ATOM 820 O O . THR A 1 101 ? 1.226 -17.720 -1.096 1.00 84.12 101 THR A O 1
ATOM 823 N N . LEU A 1 102 ? 1.404 -17.943 -3.320 1.00 76.81 102 LEU A N 1
ATOM 824 C CA . LEU A 1 102 ? 0.794 -16.640 -3.588 1.00 76.81 102 LEU A CA 1
ATOM 825 C C . LEU A 1 102 ? -0.636 -16.525 -3.022 1.00 76.81 102 LEU A C 1
ATOM 827 O O . LEU A 1 102 ? -1.031 -15.467 -2.534 1.00 76.81 102 LEU A O 1
ATOM 831 N N . GLY A 1 103 ? -1.378 -17.638 -3.026 1.00 78.56 103 GLY A N 1
ATOM 832 C CA . GLY A 1 103 ? -2.724 -17.728 -2.459 1.00 78.56 103 GLY A CA 1
ATOM 833 C C . GLY A 1 103 ? -2.752 -17.590 -0.936 1.00 78.56 103 GLY A C 1
ATOM 834 O O . GLY A 1 103 ? -3.613 -16.893 -0.406 1.00 78.56 103 GLY A O 1
ATOM 835 N N . GLU A 1 104 ? -1.790 -18.176 -0.222 1.00 78.94 104 GLU A N 1
ATOM 836 C CA . GLU A 1 104 ? -1.712 -18.041 1.239 1.00 78.94 104 GLU A CA 1
ATOM 837 C C . GLU A 1 104 ? -1.469 -16.589 1.654 1.00 78.94 104 GLU A C 1
ATOM 839 O O . GLU A 1 104 ? -2.143 -16.079 2.547 1.00 78.94 104 GLU A O 1
ATOM 844 N N . ILE A 1 105 ? -0.571 -15.883 0.963 1.00 79.25 105 ILE A N 1
ATOM 845 C CA . ILE A 1 105 ? -0.338 -14.452 1.210 1.00 79.25 105 ILE A CA 1
ATOM 846 C C . ILE A 1 105 ? -1.608 -13.655 0.959 1.00 79.25 105 ILE A C 1
ATOM 848 O O . ILE A 1 105 ? -1.922 -12.760 1.734 1.00 79.25 105 ILE A O 1
ATOM 852 N N . PHE A 1 106 ? -2.327 -13.958 -0.125 1.00 75.38 106 PHE A N 1
ATOM 853 C CA . PHE A 1 106 ? -3.556 -13.258 -0.466 1.00 75.38 106 PHE A CA 1
ATOM 854 C C . PHE A 1 106 ? -4.586 -13.385 0.659 1.00 75.38 106 PHE A C 1
ATOM 856 O O . PHE A 1 106 ? -5.182 -12.387 1.055 1.00 75.38 106 PHE A O 1
ATOM 863 N N . VAL A 1 107 ? -4.736 -14.579 1.239 1.00 78.06 107 VAL A N 1
ATOM 864 C CA . VAL A 1 107 ? -5.616 -14.795 2.396 1.00 78.06 107 VAL A CA 1
ATOM 865 C C . VAL A 1 107 ? -5.136 -14.013 3.624 1.00 78.06 107 VAL A C 1
ATOM 867 O O . VAL A 1 107 ? -5.956 -13.409 4.312 1.00 78.06 107 VAL A O 1
ATOM 870 N N . TYR A 1 108 ? -3.830 -13.983 3.903 1.00 78.19 108 TYR A N 1
ATOM 871 C CA . TYR A 1 108 ? -3.275 -13.190 5.008 1.00 78.19 108 TYR A CA 1
ATOM 872 C C . TYR A 1 108 ? -3.499 -11.685 4.821 1.00 78.19 108 TYR A C 1
ATOM 874 O O . TYR A 1 108 ? -3.963 -11.021 5.744 1.00 78.19 108 TYR A O 1
ATOM 882 N N . LEU A 1 109 ? -3.228 -11.163 3.625 1.00 72.81 109 LEU A N 1
ATOM 883 C CA . LEU A 1 109 ? -3.457 -9.760 3.283 1.00 72.81 109 LEU A CA 1
ATOM 884 C C . LEU A 1 109 ? -4.940 -9.411 3.356 1.00 72.81 109 LEU A C 1
ATOM 886 O O . LEU A 1 109 ? -5.289 -8.354 3.860 1.00 72.81 109 LEU A O 1
ATOM 890 N N . HIS A 1 110 ? -5.820 -10.300 2.898 1.00 74.12 110 HIS A N 1
ATOM 891 C CA . HIS A 1 110 ? -7.260 -10.096 2.998 1.00 74.12 110 HIS A CA 1
ATOM 892 C C . HIS A 1 110 ? -7.728 -10.013 4.457 1.00 74.12 110 HIS A C 1
ATOM 894 O O . HIS A 1 110 ? -8.512 -9.132 4.790 1.00 74.12 110 HIS A O 1
ATOM 900 N N . LYS A 1 111 ? -7.196 -10.865 5.343 1.00 72.06 111 LYS A N 1
ATOM 901 C CA . LYS A 1 111 ? -7.466 -10.784 6.788 1.00 72.06 111 LYS A CA 1
ATOM 902 C C . LYS A 1 111 ? -6.958 -9.482 7.407 1.00 72.06 111 LYS A C 1
ATOM 904 O O . LYS A 1 111 ? -7.618 -8.924 8.272 1.00 72.06 111 LYS A O 1
ATOM 909 N N . GLU A 1 112 ? -5.797 -8.995 6.976 1.00 66.50 112 GLU A N 1
ATOM 910 C CA . GLU A 1 112 ? -5.233 -7.722 7.447 1.00 66.50 112 GLU A CA 1
ATOM 911 C C . GLU A 1 112 ? -6.045 -6.507 6.954 1.00 66.50 112 GLU A C 1
ATOM 913 O O . GLU A 1 112 ? -6.196 -5.499 7.654 1.00 66.50 112 GLU A O 1
ATOM 918 N N . LEU A 1 113 ? -6.599 -6.630 5.747 1.00 63.12 113 LEU A N 1
ATOM 919 C CA . LEU A 1 113 ? -7.454 -5.650 5.086 1.00 63.12 113 LEU A CA 1
ATOM 920 C C . LEU A 1 113 ? -8.920 -5.731 5.499 1.00 63.12 113 LEU A C 1
ATOM 922 O O . LEU A 1 113 ? -9.699 -5.040 4.856 1.00 63.12 113 LEU A O 1
ATOM 926 N N . ASN A 1 114 ? -9.293 -6.549 6.496 1.00 63.94 114 ASN A N 1
ATOM 927 C CA . ASN A 1 114 ? -10.693 -6.748 6.878 1.00 63.94 114 ASN A CA 1
ATOM 928 C C . ASN A 1 114 ? -11.419 -5.398 6.904 1.00 63.94 114 ASN A C 1
ATOM 930 O O . ASN A 1 114 ? -11.093 -4.520 7.712 1.00 63.94 114 ASN A O 1
ATOM 934 N N . ASP A 1 115 ? -12.323 -5.221 5.943 1.00 56.03 115 ASP A N 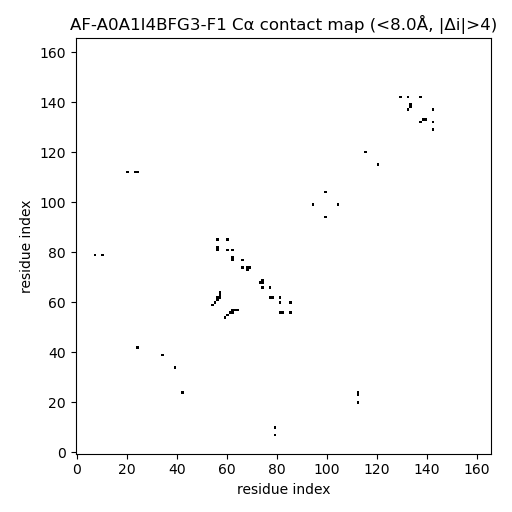1
ATOM 935 C CA . ASP A 1 115 ? -13.094 -3.999 5.813 1.00 56.03 115 ASP A CA 1
ATOM 936 C C . ASP A 1 115 ? -13.992 -3.897 7.045 1.00 56.03 115 ASP A C 1
ATOM 938 O O . ASP A 1 115 ? -14.519 -4.905 7.523 1.00 56.03 115 ASP A O 1
ATOM 942 N N . ILE A 1 116 ? -14.171 -2.678 7.555 1.00 62.88 116 ILE A N 1
ATOM 943 C CA . ILE A 1 116 ? -15.174 -2.421 8.587 1.00 62.88 116 ILE A CA 1
ATOM 944 C C . ILE A 1 116 ? -16.506 -2.905 8.013 1.00 62.88 116 ILE A C 1
ATOM 946 O O . ILE A 1 116 ? -16.938 -2.439 6.952 1.00 62.88 116 ILE A O 1
ATOM 950 N N . SER A 1 117 ? -17.141 -3.869 8.678 1.00 69.19 117 SER A N 1
ATOM 951 C CA . SER A 1 117 ? -18.434 -4.365 8.226 1.00 69.19 117 SER A CA 1
ATOM 952 C C . SER A 1 117 ? -19.440 -3.214 8.214 1.00 69.19 117 SER A C 1
ATOM 954 O O . SER A 1 117 ? -19.331 -2.256 8.979 1.00 69.19 117 SER A O 1
ATOM 956 N N . PHE A 1 118 ? -20.460 -3.292 7.358 1.00 65.69 118 PHE A N 1
ATOM 957 C CA . PHE A 1 118 ? -21.493 -2.253 7.312 1.00 65.69 118 PHE A CA 1
ATOM 958 C C . PHE A 1 118 ? -22.109 -1.985 8.698 1.00 65.69 118 PHE A C 1
ATOM 960 O O . PHE A 1 118 ? -22.383 -0.837 9.039 1.00 65.69 118 PHE A O 1
ATOM 967 N N . ALA A 1 119 ? -22.267 -3.033 9.511 1.00 69.81 119 ALA A N 1
ATOM 968 C CA . ALA A 1 119 ? -22.759 -2.925 10.879 1.00 69.81 119 ALA A CA 1
ATOM 969 C C . ALA A 1 119 ? -21.803 -2.129 11.784 1.00 69.81 119 ALA A C 1
ATOM 971 O O . ALA A 1 119 ? -22.246 -1.209 12.465 1.00 69.81 119 ALA A O 1
ATOM 972 N N . GLU A 1 120 ? -20.505 -2.432 11.755 1.00 70.69 120 GLU A N 1
ATOM 973 C CA . GLU A 1 120 ? -19.489 -1.718 12.542 1.00 70.69 120 GLU A CA 1
ATOM 974 C C . GLU A 1 120 ? -19.339 -0.258 12.088 1.00 70.69 120 GLU A C 1
ATOM 976 O O . GLU A 1 120 ? -19.206 0.641 12.915 1.00 70.69 120 GLU A O 1
ATOM 981 N N . ALA A 1 121 ? -19.431 0.011 10.782 1.00 72.62 121 ALA A N 1
ATOM 982 C CA . ALA A 1 121 ? -19.379 1.370 10.246 1.00 72.62 121 ALA A CA 1
ATOM 983 C C . ALA A 1 121 ? -20.584 2.200 10.711 1.00 72.62 121 ALA A C 1
ATOM 985 O O . ALA A 1 121 ? -20.447 3.367 11.071 1.00 72.62 121 ALA A O 1
ATOM 986 N N . LEU A 1 122 ? -21.767 1.586 10.736 1.00 75.69 122 LEU A N 1
ATOM 987 C CA . LEU A 1 122 ? -23.001 2.220 11.184 1.00 75.69 122 LEU A CA 1
ATOM 988 C C . LEU A 1 122 ? -22.992 2.462 12.702 1.00 75.69 122 LEU A C 1
ATOM 990 O O . LEU A 1 122 ? -23.404 3.529 13.151 1.00 75.69 122 LEU A O 1
ATOM 994 N N . GLN A 1 123 ? -22.445 1.526 13.483 1.00 77.00 123 GLN A N 1
ATOM 995 C CA . GLN A 1 123 ? -22.186 1.724 14.913 1.00 77.00 123 GLN A CA 1
ATOM 996 C C . GLN A 1 123 ? -21.210 2.879 15.167 1.00 77.00 123 GLN A C 1
ATOM 998 O O . GLN A 1 123 ? -21.469 3.707 16.034 1.00 77.00 123 GLN A O 1
ATOM 1003 N N . LEU A 1 124 ? -20.131 2.987 14.388 1.00 77.69 124 LEU A N 1
ATOM 1004 C CA . LEU A 1 124 ? -19.165 4.080 14.512 1.00 77.69 124 LEU A CA 1
ATOM 1005 C C . LEU A 1 124 ? -19.815 5.447 14.253 1.00 77.69 124 LEU A C 1
ATOM 1007 O O . LEU A 1 124 ? -19.641 6.372 15.042 1.00 77.69 124 LEU A O 1
ATOM 1011 N N . VAL A 1 125 ? -20.606 5.564 13.181 1.00 78.69 125 VAL A N 1
ATOM 1012 C CA . VAL A 1 125 ? -21.353 6.794 12.860 1.00 78.69 125 VAL A CA 1
ATOM 1013 C C . VAL A 1 125 ? -22.281 7.189 14.008 1.00 78.69 125 VAL A C 1
ATOM 1015 O O . VAL A 1 125 ? -22.389 8.367 14.344 1.00 78.69 125 VAL A O 1
ATOM 1018 N N . PHE A 1 126 ? -22.932 6.211 14.630 1.00 80.19 126 PHE A N 1
ATOM 1019 C CA . PHE A 1 126 ? -23.820 6.454 15.755 1.00 80.19 126 PHE A CA 1
ATOM 1020 C C . PHE A 1 126 ? -23.108 6.846 17.043 1.00 80.19 126 PHE A C 1
ATOM 1022 O O . PHE A 1 126 ? -23.587 7.746 17.727 1.00 80.19 126 PHE A O 1
ATOM 1029 N N . ASN A 1 127 ? -21.969 6.234 17.349 1.00 79.31 127 ASN A N 1
ATOM 1030 C CA . ASN A 1 127 ? -21.162 6.630 18.498 1.00 79.31 127 ASN A CA 1
ATOM 1031 C C . ASN A 1 127 ? -20.680 8.077 18.344 1.00 79.31 127 ASN A C 1
ATOM 1033 O O . ASN A 1 127 ? -20.882 8.876 19.246 1.00 79.31 127 ASN A O 1
ATOM 1037 N N . ILE A 1 128 ? -20.191 8.452 17.156 1.00 79.56 128 ILE A N 1
ATOM 1038 C CA . ILE A 1 128 ? -19.792 9.837 16.854 1.00 79.56 128 ILE A CA 1
ATOM 1039 C C . ILE A 1 128 ? -20.978 10.802 17.006 1.00 79.56 128 ILE A C 1
ATOM 1041 O O . ILE A 1 128 ? -20.820 11.904 17.530 1.00 79.56 128 ILE A O 1
ATOM 1045 N N . PHE A 1 129 ? -22.173 10.403 16.561 1.00 78.50 129 PHE A N 1
ATOM 1046 C CA . PHE A 1 129 ? -23.382 11.209 16.738 1.00 78.50 129 PHE A CA 1
ATOM 1047 C C . PHE A 1 129 ? -23.710 11.425 18.221 1.00 78.50 129 PHE A C 1
ATOM 1049 O O . PHE A 1 129 ? -24.002 12.549 18.616 1.00 78.50 129 PHE A O 1
ATOM 1056 N N . ILE A 1 130 ? -23.633 10.376 19.042 1.00 77.69 130 ILE A N 1
ATOM 1057 C CA . ILE A 1 130 ? -23.873 10.460 20.489 1.00 77.69 130 ILE A CA 1
ATOM 1058 C C . ILE A 1 130 ? -22.810 11.335 21.165 1.00 77.69 130 ILE A C 1
ATOM 1060 O O . ILE A 1 130 ? -23.173 12.230 21.923 1.00 77.69 130 ILE A O 1
ATOM 1064 N N . ASP A 1 131 ? -21.529 11.146 20.843 1.00 78.31 131 ASP A N 1
ATOM 1065 C CA . ASP A 1 131 ? -20.421 11.944 21.385 1.00 78.31 131 ASP A CA 1
ATOM 1066 C C . ASP A 1 131 ? -20.600 13.437 21.071 1.00 78.31 131 ASP A C 1
ATOM 1068 O O . ASP A 1 131 ? -20.487 14.281 21.958 1.00 78.31 131 ASP A O 1
ATOM 1072 N N . THR A 1 132 ? -21.000 13.763 19.839 1.00 77.19 132 THR A N 1
ATOM 1073 C CA . THR A 1 132 ? -21.287 15.148 19.425 1.00 77.19 132 THR A CA 1
ATOM 1074 C C . THR A 1 132 ? -22.470 15.745 20.201 1.00 77.19 132 THR A C 1
ATOM 1076 O O . THR A 1 132 ? -22.465 16.925 20.534 1.00 77.19 132 THR A O 1
ATOM 1079 N N . MET A 1 133 ? -23.502 14.950 20.499 1.00 73.56 133 MET A N 1
ATOM 1080 C CA . MET A 1 133 ? -24.662 15.409 21.277 1.00 73.56 133 MET A CA 1
ATOM 1081 C C . MET A 1 133 ? -24.325 15.599 22.763 1.00 73.56 133 MET A C 1
ATOM 1083 O O . MET A 1 133 ? -24.847 16.519 23.395 1.00 73.56 133 MET A O 1
ATOM 1087 N N . ASN A 1 134 ? -23.425 14.771 23.303 1.00 73.25 134 ASN A N 1
ATOM 1088 C CA . ASN A 1 134 ? -22.904 14.908 24.663 1.00 73.25 134 ASN A CA 1
ATOM 1089 C C . ASN A 1 134 ? -22.050 16.178 24.821 1.00 73.25 134 ASN A C 1
ATOM 1091 O O . ASN A 1 134 ? -22.162 16.861 25.836 1.00 73.25 134 ASN A O 1
ATOM 1095 N N . GLU A 1 135 ? -21.248 16.541 23.813 1.00 76.88 135 GLU A N 1
ATOM 1096 C CA . GLU A 1 135 ? -20.494 17.809 23.789 1.00 76.88 135 GLU A CA 1
ATOM 1097 C C . GLU A 1 135 ? -21.398 19.054 23.768 1.00 76.88 135 GLU A C 1
ATOM 1099 O O . GLU A 1 135 ? -20.984 20.128 24.200 1.00 76.88 135 GLU A O 1
ATOM 1104 N N . LEU A 1 136 ? -22.640 18.918 23.295 1.00 77.94 136 LEU A N 1
ATOM 1105 C CA . LEU A 1 136 ? -23.641 19.990 23.260 1.00 77.94 136 LEU A CA 1
ATOM 1106 C C . LEU A 1 136 ? -24.448 20.120 24.569 1.00 77.94 136 LEU A C 1
ATOM 1108 O O . LEU A 1 136 ? -25.443 20.840 24.580 1.00 77.94 136 LEU A O 1
ATOM 1112 N N . GLU A 1 137 ? -24.047 19.429 25.647 1.00 70.44 137 GLU A N 1
ATOM 1113 C CA . GLU A 1 137 ? -24.736 19.400 26.955 1.00 70.44 137 GLU A CA 1
ATOM 1114 C C . GLU A 1 137 ? -26.227 19.025 26.856 1.00 70.44 137 GLU A C 1
ATOM 1116 O O . GLU A 1 137 ? -27.064 19.472 27.641 1.00 70.44 137 GLU A O 1
ATOM 1121 N N . THR A 1 138 ? -26.583 18.196 25.873 1.00 65.81 138 THR A N 1
ATOM 1122 C CA . THR A 1 138 ? -27.973 17.761 25.695 1.00 65.81 138 THR A CA 1
ATOM 1123 C C . THR A 1 138 ? -28.317 16.729 26.772 1.00 65.81 138 THR A C 1
ATOM 1125 O O . THR A 1 138 ? -27.527 15.818 27.021 1.00 65.81 138 THR A O 1
ATOM 1128 N N . GLU A 1 139 ? -29.486 16.829 27.413 1.00 74.94 139 GLU A N 1
ATOM 1129 C CA . GLU A 1 139 ? -29.885 15.843 28.425 1.00 74.94 139 GLU A CA 1
ATOM 1130 C C . GLU A 1 139 ? -29.962 14.429 27.820 1.00 74.94 139 GLU A C 1
ATOM 1132 O O . GLU A 1 139 ? -30.506 14.216 26.733 1.00 74.94 139 GLU A O 1
ATOM 1137 N N . GLU A 1 140 ? -29.466 13.430 28.555 1.00 69.00 140 GLU A N 1
ATOM 1138 C CA . GLU A 1 140 ? -29.355 12.031 28.105 1.00 69.00 140 GLU A CA 1
ATOM 1139 C C . GLU A 1 140 ? -30.709 11.446 27.638 1.00 69.00 140 GLU A C 1
ATOM 1141 O O . GLU A 1 140 ? -30.782 10.653 26.692 1.00 69.00 140 GLU A O 1
ATOM 1146 N N . GLN A 1 141 ? -31.814 11.907 28.238 1.00 68.00 141 GLN A N 1
ATOM 1147 C CA . GLN A 1 141 ? -33.178 11.548 27.838 1.00 68.00 141 GLN A CA 1
ATOM 1148 C C . GLN A 1 141 ? -33.591 12.134 26.479 1.00 68.00 141 GLN A C 1
ATOM 1150 O O . GLN A 1 141 ? -34.277 11.459 25.704 1.00 68.00 141 GLN A O 1
ATOM 1155 N N . GLU A 1 142 ? -33.167 13.356 26.151 1.00 70.75 142 GLU A N 1
ATOM 1156 C CA . GLU A 1 142 ? -33.450 13.982 24.856 1.00 70.75 142 GLU A CA 1
ATOM 1157 C C . GLU A 1 142 ? -32.630 13.346 23.732 1.00 70.75 142 GLU A C 1
ATOM 1159 O O . GLU A 1 142 ? -33.158 13.132 22.636 1.00 70.75 142 GLU A O 1
ATOM 1164 N N . ILE A 1 143 ? -31.386 12.950 24.017 1.00 71.00 143 ILE A N 1
ATOM 1165 C CA . ILE A 1 143 ? -30.528 12.222 23.073 1.00 71.00 143 ILE A CA 1
ATOM 1166 C C . ILE A 1 143 ? -31.171 10.880 22.711 1.00 71.00 143 ILE A C 1
ATOM 1168 O O . ILE A 1 143 ? -31.372 10.593 21.529 1.00 71.00 143 ILE A O 1
ATOM 1172 N N . ALA A 1 144 ? -31.586 10.082 23.701 1.00 73.25 144 ALA A N 1
ATOM 1173 C CA . ALA A 1 144 ? -32.244 8.794 23.464 1.00 73.25 144 ALA A CA 1
ATOM 1174 C C . ALA A 1 144 ? -33.579 8.940 22.699 1.00 73.25 144 ALA A C 1
ATOM 1176 O O . ALA A 1 144 ? -33.898 8.155 21.794 1.00 73.25 144 ALA A O 1
ATOM 1177 N N . ALA A 1 145 ? -34.356 9.982 23.008 1.00 77.62 145 ALA A N 1
ATOM 1178 C CA . ALA A 1 145 ? -35.597 10.291 22.302 1.00 77.62 145 ALA A CA 1
ATOM 1179 C C . ALA A 1 145 ? -35.353 10.735 20.848 1.00 77.62 145 ALA A C 1
ATOM 1181 O O . ALA A 1 145 ? -36.101 10.356 19.940 1.00 77.62 145 ALA A O 1
ATOM 1182 N N . MET A 1 146 ? -34.304 11.518 20.594 1.00 74.06 146 MET A N 1
ATOM 1183 C CA . MET A 1 146 ? -33.944 11.953 19.246 1.00 74.06 146 MET A CA 1
ATOM 1184 C C . MET A 1 146 ? -33.380 10.790 18.421 1.00 74.06 146 MET A C 1
ATOM 1186 O O . MET A 1 146 ? -33.738 10.634 17.252 1.00 74.06 146 MET A O 1
ATOM 1190 N N . PHE A 1 147 ? -32.588 9.920 19.047 1.00 75.50 147 PHE A N 1
ATOM 1191 C CA . PHE A 1 147 ? -32.004 8.739 18.423 1.00 75.50 147 PHE A CA 1
ATOM 1192 C C . PHE A 1 147 ? -33.071 7.712 18.023 1.00 75.50 147 PHE A C 1
ATOM 1194 O O . PHE A 1 147 ? -33.100 7.246 16.884 1.00 75.50 147 PHE A O 1
ATOM 1201 N N . SER A 1 148 ? -34.026 7.422 18.912 1.00 75.44 148 SER A N 1
ATOM 1202 C CA . SER A 1 148 ? -35.163 6.549 18.586 1.00 75.44 148 SER A CA 1
ATOM 1203 C C . SER A 1 148 ? -36.017 7.118 17.446 1.00 75.44 148 SER A C 1
ATOM 1205 O O . SER A 1 148 ? -36.360 6.393 16.509 1.00 75.44 148 SER A O 1
ATOM 1207 N N . LYS A 1 149 ? -36.288 8.433 17.443 1.00 81.88 149 LYS A N 1
ATOM 1208 C CA . LYS A 1 149 ? -36.975 9.109 16.326 1.00 81.88 149 LYS A CA 1
ATOM 1209 C C . LYS A 1 149 ? -36.183 9.036 15.021 1.00 81.88 149 LYS A C 1
ATOM 1211 O O . LYS A 1 149 ? -36.788 8.865 13.960 1.00 81.88 149 LYS A O 1
ATOM 1216 N N . PHE A 1 150 ? -34.860 9.167 15.080 1.00 79.81 150 PHE A N 1
ATOM 1217 C CA . PHE A 1 150 ? -33.982 9.042 13.920 1.00 79.81 150 PHE A CA 1
ATOM 1218 C C . PHE A 1 150 ? -34.027 7.625 13.335 1.00 79.81 150 PHE A C 1
ATOM 1220 O O . PHE A 1 150 ? -34.236 7.477 12.129 1.00 79.81 150 PHE A O 1
ATOM 1227 N N . LEU A 1 151 ? -33.925 6.585 14.170 1.00 79.19 151 LEU A N 1
ATOM 1228 C CA . LEU A 1 151 ? -34.009 5.185 13.734 1.00 79.19 151 LEU A CA 1
ATOM 1229 C C . LEU A 1 151 ? -35.359 4.864 13.090 1.00 79.19 151 LEU A C 1
ATOM 1231 O O . LEU A 1 151 ? -35.398 4.313 11.990 1.00 79.19 151 LEU A O 1
ATOM 1235 N N . VAL A 1 152 ? -36.462 5.270 13.724 1.00 82.19 152 VAL A N 1
ATOM 1236 C CA . VAL A 1 152 ? -37.817 5.053 13.194 1.00 82.19 152 VAL A CA 1
ATOM 1237 C C . VAL A 1 152 ? -38.000 5.765 11.852 1.00 82.19 152 VAL A C 1
ATOM 1239 O O . VAL A 1 152 ? -38.471 5.159 10.892 1.00 82.19 152 VAL A O 1
ATOM 1242 N N . ARG A 1 153 ? -37.574 7.030 11.732 1.00 79.81 153 ARG A N 1
ATOM 1243 C CA . ARG A 1 153 ? -37.641 7.762 10.453 1.00 79.81 153 ARG A CA 1
ATOM 1244 C C . ARG A 1 153 ? -36.787 7.119 9.368 1.00 79.81 153 ARG A C 1
ATOM 1246 O O . ARG A 1 153 ? -37.205 7.087 8.213 1.00 79.81 153 ARG A O 1
ATOM 1253 N N . THR A 1 154 ? -35.613 6.617 9.730 1.00 74.25 154 THR A N 1
ATOM 1254 C CA . THR A 1 154 ? -34.700 5.966 8.790 1.00 74.25 154 THR A CA 1
ATOM 1255 C C . THR A 1 154 ? -35.295 4.652 8.283 1.00 74.25 154 THR A C 1
ATOM 1257 O O . THR A 1 154 ? -35.340 4.446 7.073 1.00 74.25 154 THR A O 1
ATOM 1260 N N . LEU A 1 155 ? -35.856 3.819 9.167 1.00 75.44 155 LEU A N 1
ATOM 1261 C CA . LEU A 1 155 ? -36.552 2.576 8.804 1.00 75.44 155 LEU A CA 1
ATOM 1262 C C . LEU A 1 155 ? -37.738 2.818 7.859 1.00 75.44 155 LEU A C 1
ATOM 1264 O O . LEU A 1 155 ? -37.818 2.185 6.809 1.00 75.44 155 LEU A O 1
ATOM 1268 N N . ILE A 1 156 ? -38.592 3.800 8.169 1.00 77.94 156 ILE A N 1
ATOM 1269 C CA . ILE A 1 156 ? -39.736 4.174 7.315 1.00 77.94 156 ILE A CA 1
ATOM 1270 C C . ILE A 1 156 ? -39.259 4.633 5.925 1.00 77.94 156 ILE A C 1
ATOM 1272 O O . ILE A 1 156 ? -39.853 4.303 4.896 1.00 77.94 156 ILE A O 1
ATOM 1276 N N . ARG A 1 157 ? -38.154 5.387 5.866 1.00 73.69 157 ARG A N 1
ATOM 1277 C CA . ARG A 1 157 ? -37.563 5.847 4.602 1.00 73.69 157 ARG A CA 1
ATOM 1278 C C . ARG A 1 157 ? -37.003 4.678 3.783 1.00 73.69 157 ARG A C 1
ATOM 1280 O O . ARG A 1 157 ? -37.176 4.669 2.565 1.00 73.69 157 ARG A O 1
ATOM 1287 N N . PHE A 1 158 ? -36.380 3.692 4.427 1.00 68.88 158 PHE A N 1
ATOM 1288 C CA . PHE A 1 158 ? -35.871 2.490 3.761 1.00 68.88 158 PHE A CA 1
ATOM 1289 C C . PHE A 1 158 ? -36.988 1.623 3.174 1.00 68.88 158 PHE A C 1
ATOM 1291 O O . PHE A 1 158 ? -36.871 1.219 2.017 1.00 68.88 158 PHE A O 1
ATOM 1298 N N . GLU A 1 159 ? -38.092 1.412 3.897 1.00 65.25 159 GLU A N 1
ATOM 1299 C CA . GLU A 1 159 ? -39.275 0.744 3.334 1.00 65.25 159 GLU A CA 1
ATOM 1300 C C . GLU A 1 159 ? -39.787 1.490 2.099 1.00 65.25 159 GLU A C 1
ATOM 1302 O O . GLU A 1 159 ? -39.943 0.892 1.036 1.00 65.25 159 GLU A O 1
ATOM 1307 N N . SER A 1 160 ? -39.947 2.815 2.178 1.00 64.31 160 SER A N 1
ATOM 1308 C CA . SER A 1 160 ? -40.446 3.606 1.042 1.00 64.31 160 SER A CA 1
ATOM 1309 C C . SER A 1 160 ? -39.552 3.539 -0.210 1.00 64.31 160 SER A C 1
ATOM 1311 O O . SER A 1 160 ? -40.049 3.619 -1.330 1.00 64.31 160 SER A O 1
ATOM 1313 N N . LEU A 1 161 ? -38.239 3.341 -0.041 1.00 58.34 161 LEU A N 1
ATOM 1314 C CA . LEU A 1 161 ? -37.278 3.158 -1.137 1.00 58.34 161 LEU A CA 1
ATOM 1315 C C . LEU A 1 161 ? -37.291 1.735 -1.714 1.00 58.34 161 LEU A C 1
ATOM 1317 O O . LEU A 1 161 ? -37.034 1.567 -2.906 1.00 58.34 161 LEU A O 1
ATOM 1321 N N . SER A 1 162 ? -37.597 0.728 -0.891 1.00 55.44 162 SER A N 1
ATOM 1322 C CA . SER A 1 162 ? -37.816 -0.658 -1.324 1.00 55.44 162 SER A CA 1
ATOM 1323 C C . SER A 1 162 ? -39.067 -0.773 -2.201 1.00 55.44 162 SER A C 1
ATOM 1325 O O . SER A 1 162 ? -39.026 -1.417 -3.245 1.00 55.44 162 SER A O 1
ATOM 1327 N N . PHE A 1 163 ? -40.156 -0.094 -1.828 1.00 54.00 163 PHE A N 1
ATOM 1328 C CA . PHE A 1 163 ? -41.403 -0.087 -2.605 1.00 54.00 163 PHE A CA 1
ATOM 1329 C C . PHE A 1 163 ? -41.334 0.760 -3.887 1.00 54.00 163 PHE A C 1
ATOM 1331 O O . PHE A 1 163 ? -42.112 0.525 -4.800 1.00 54.00 163 PHE A O 1
ATOM 1338 N N . ALA A 1 164 ? -40.400 1.713 -3.993 1.00 53.78 164 ALA A N 1
ATOM 1339 C CA . ALA A 1 164 ? -40.222 2.545 -5.190 1.00 53.78 164 ALA A CA 1
ATOM 1340 C C . ALA A 1 164 ? -39.360 1.894 -6.295 1.00 53.78 164 ALA A C 1
ATOM 1342 O O . ALA A 1 164 ? -39.206 2.473 -7.370 1.00 53.78 164 ALA A O 1
ATOM 1343 N N . LYS A 1 165 ? -38.751 0.731 -6.024 1.00 51.66 165 LYS A N 1
ATOM 1344 C CA . LYS A 1 165 ? -37.919 -0.025 -6.979 1.00 51.66 165 LYS A CA 1
ATOM 1345 C C . LYS A 1 165 ? -38.576 -1.313 -7.502 1.00 51.66 165 LYS A C 1
ATOM 1347 O O . LYS A 1 165 ? -37.938 -2.000 -8.299 1.00 51.66 165 LYS A O 1
ATOM 1352 N N . ALA A 1 166 ? -39.794 -1.630 -7.059 1.00 45.03 166 ALA A N 1
ATOM 1353 C CA . ALA A 1 166 ? -40.642 -2.690 -7.610 1.00 45.03 166 ALA A CA 1
ATOM 1354 C C . ALA A 1 166 ? -41.631 -2.092 -8.619 1.00 45.03 166 ALA A C 1
ATOM 1356 O O . ALA A 1 166 ? -41.892 -2.765 -9.640 1.00 45.03 166 ALA A O 1
#

Foldseek 3Di:
DPPLVVLVVVLCVVVVVLVVLLVLLVVVVVVVPDDDPVSVVVNVVSVVVVVVLVVCLCPVVVLPNPDPDPDPSSNVVSVSVSVVVSVVVVVVVCVVVPVDDPVVVVVVSCVVSPDQPPVNVVVVVVVVVVVVCVVVVHPPVVSVVVVVVVVVVVVVVVVVVVVVVD

Radius of gyration: 24.3 Å; Cα contacts (8 Å, |Δi|>4): 36; chains: 1; bou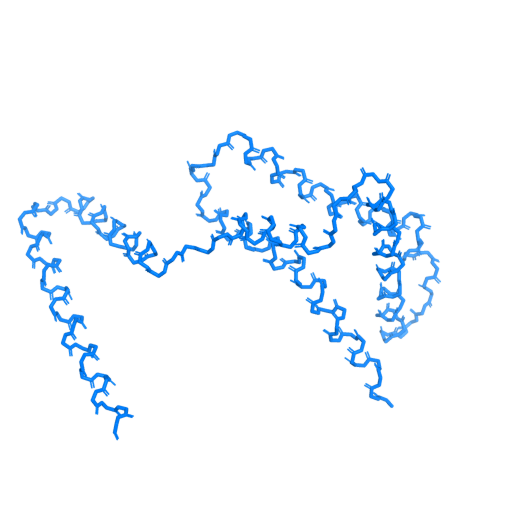nding box: 62×41×60 Å

Sequence (166 aa):
MGGVLCFCRIFISVFLFNFKVVISTVVKKYLIISLSEEEIIQTYGKRWNIEVFFKICKSQLKLTSECRAISYDAMTAHVAIVFSIYMILAYEQRCSTDQRTLGEIFVYLHKELNDISFAEALQLVFNIFIDTMNELETEEQEIAAMFSKFLVRTLIRFESLSFAKA

Mean predicted aligned error: 14.76 Å

pLDDT: mean 71.51, std 15.9, range [36.47, 90.44]

Solvent-accessible surface area (backbone atoms only — not comparable to full-atom values): 9537 Å² total; per-residue (Å²): 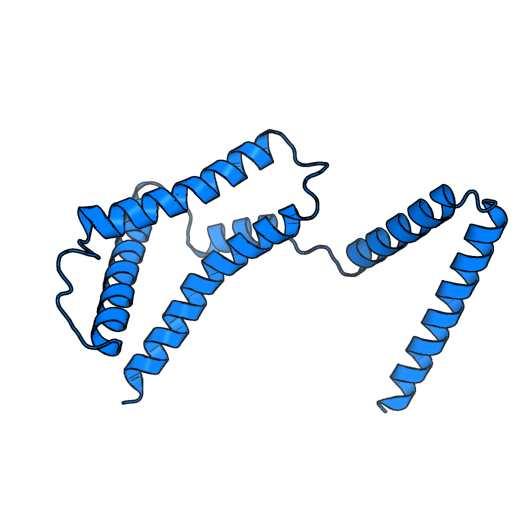134,66,66,66,60,52,52,50,52,50,51,49,50,55,51,44,46,58,48,47,54,52,44,51,58,52,56,56,50,80,56,65,91,76,66,52,75,66,56,50,54,52,51,52,50,59,54,49,51,54,54,52,51,52,49,43,40,46,68,76,60,29,63,71,78,71,64,80,61,87,49,67,69,56,44,53,50,49,54,53,50,50,52,50,53,48,53,52,54,53,49,53,54,37,59,75,77,41,86,72,52,74,67,57,51,49,53,53,51,49,63,75,58,60,68,77,47,74,67,56,50,52,50,50,56,47,51,53,52,52,54,55,42,55,75,65,71,52,55,72,69,56,51,54,54,50,50,53,51,48,53,52,54,50,53,55,51,51,52,56,54,58,66,72,75,112

Secondary structure (DSSP, 8-state):
--HHHHHHHHHHHHH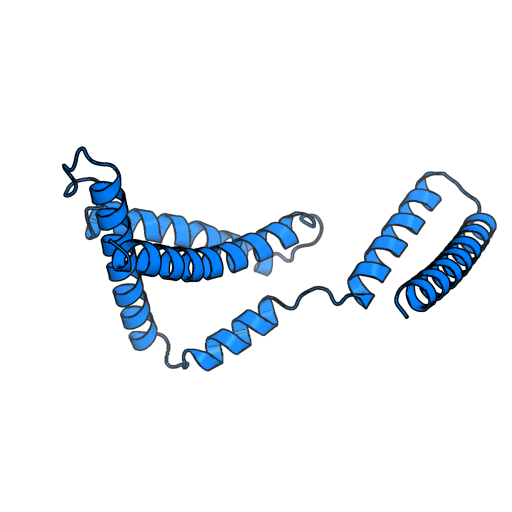HHHHHHHHHHHHHGGGGGG--HHHHHHHHHHHHHHHHHHHHHHHTS-TTTS----SHHHHHHHHHHHHHHHHHHHHHHHHHH--S-HHHHHHHHHHHT-PPPHHHHHHHHHHHHHHHHHHTT--HHHHHHHHHHHHHHHHHHHHHHHHTT-